Protein AF-A0ABD5SJ30-F1 (afdb_monomer_lite)

Radius of gyration: 20.85 Å; chains: 1; bounding box: 41×33×66 Å

pLDDT: mean 76.27, std 15.9, range [34.28, 91.75]

Secondary structure (DSSP, 8-state):
-------------------S--HHHHHHHHHHHHHHHHHHHHHHHHHHHHHHHHHHHHHHHHHHTSPSSHHHHHHHHHHHHHHHHHHHHHHHHTTS-----S-HHHHTSTT-----SS--HHHHHHHHHH-TT------

Structure (mmCIF, N/CA/C/O backbone):
data_AF-A0ABD5SJ30-F1
#
_entry.id   AF-A0ABD5SJ30-F1
#
loop_
_atom_site.group_PDB
_atom_site.id
_atom_site.type_symbol
_atom_site.label_atom_id
_atom_site.label_alt_id
_atom_site.label_comp_id
_atom_site.label_asym_id
_atom_site.label_entity_id
_atom_site.label_seq_id
_atom_site.pdbx_PDB_ins_code
_atom_site.Cartn_x
_atom_site.Cartn_y
_atom_site.Cartn_z
_atom_site.occupancy
_atom_site.B_iso_or_equiv
_atom_site.auth_seq_id
_atom_site.auth_comp_id
_atom_site.auth_asym_id
_atom_site.auth_atom_id
_atom_site.pdbx_PDB_model_num
ATOM 1 N N . MET A 1 1 ? -8.241 -20.647 -6.425 1.00 34.97 1 MET A N 1
ATOM 2 C CA . MET A 1 1 ? -6.842 -20.963 -6.778 1.00 34.97 1 MET A CA 1
ATOM 3 C C . MET A 1 1 ? -6.526 -20.137 -8.019 1.00 34.97 1 MET A C 1
ATOM 5 O O . MET A 1 1 ? -6.900 -20.533 -9.110 1.00 34.97 1 MET A O 1
ATOM 9 N N . ALA A 1 2 ? -6.040 -18.907 -7.830 1.00 34.28 2 ALA A N 1
ATOM 10 C CA . ALA A 1 2 ? -5.855 -17.951 -8.923 1.00 34.28 2 ALA A CA 1
ATOM 11 C C . ALA A 1 2 ? -4.522 -18.238 -9.621 1.00 34.28 2 ALA A C 1
ATOM 13 O O . ALA A 1 2 ? -3.464 -18.186 -8.993 1.00 34.28 2 ALA A O 1
ATOM 14 N N . ALA A 1 3 ? -4.587 -18.602 -10.897 1.00 39.66 3 ALA A N 1
ATOM 15 C CA . ALA A 1 3 ? -3.415 -18.861 -11.712 1.00 39.66 3 ALA A CA 1
ATOM 16 C C . ALA A 1 3 ? -2.859 -17.527 -12.228 1.00 39.66 3 ALA A C 1
ATOM 18 O O . ALA A 1 3 ? -3.438 -16.898 -13.108 1.00 39.66 3 ALA A O 1
ATOM 19 N N . LEU A 1 4 ? -1.714 -17.096 -11.696 1.00 39.41 4 LEU A N 1
ATOM 20 C CA . LEU A 1 4 ? -0.914 -16.037 -12.309 1.00 39.41 4 LEU A CA 1
ATOM 21 C C . LEU A 1 4 ? -0.228 -16.611 -13.553 1.00 39.41 4 LEU A C 1
ATOM 23 O O . LEU A 1 4 ? 0.871 -17.159 -13.484 1.00 39.41 4 LEU A O 1
ATOM 27 N N . VAL A 1 5 ? -0.894 -16.512 -14.703 1.00 51.53 5 VAL A N 1
ATOM 28 C CA . VAL A 1 5 ? -0.295 -16.853 -15.995 1.00 51.53 5 VAL A CA 1
ATOM 29 C C . VAL A 1 5 ? 0.666 -15.734 -16.397 1.00 51.53 5 VAL A C 1
ATOM 31 O O . VAL A 1 5 ? 0.270 -14.683 -16.899 1.00 51.53 5 VAL A O 1
ATOM 34 N N . CYS A 1 6 ? 1.961 -15.963 -16.190 1.00 37.25 6 CYS A N 1
ATOM 35 C CA . CYS A 1 6 ? 3.010 -15.171 -16.820 1.00 37.25 6 CYS A CA 1
ATOM 36 C C . CYS A 1 6 ? 3.055 -15.546 -18.309 1.00 37.25 6 CYS A C 1
ATOM 38 O O . CYS A 1 6 ? 3.544 -16.616 -18.663 1.00 37.25 6 CYS A O 1
ATOM 40 N N . LYS A 1 7 ? 2.516 -14.697 -19.192 1.00 35.66 7 LYS A N 1
ATOM 41 C CA . LYS A 1 7 ? 2.688 -14.864 -20.641 1.00 35.66 7 LYS A CA 1
ATOM 42 C C . LYS A 1 7 ? 4.070 -14.317 -21.032 1.00 35.66 7 LYS A C 1
ATOM 44 O O . LYS A 1 7 ? 4.259 -13.099 -20.969 1.00 35.66 7 LYS A O 1
ATOM 49 N N . PRO A 1 8 ? 5.038 -15.150 -21.455 1.00 40.72 8 PRO A N 1
ATOM 50 C CA . PRO A 1 8 ? 6.285 -14.644 -22.007 1.00 40.72 8 PRO A CA 1
ATOM 51 C C . PRO A 1 8 ? 5.984 -13.934 -23.331 1.00 40.72 8 PRO A C 1
ATOM 53 O O . PRO A 1 8 ? 5.350 -14.489 -24.229 1.00 40.72 8 PRO A O 1
ATOM 56 N N . ARG A 1 9 ? 6.428 -12.682 -23.470 1.00 45.88 9 ARG A N 1
ATOM 57 C CA . ARG A 1 9 ? 6.355 -11.952 -24.740 1.00 45.88 9 ARG A CA 1
ATOM 58 C C . ARG A 1 9 ? 7.503 -12.409 -25.640 1.00 45.88 9 ARG A C 1
ATOM 60 O O . ARG A 1 9 ? 8.511 -11.722 -25.739 1.00 45.88 9 ARG A O 1
ATOM 67 N N . SER A 1 10 ? 7.343 -13.572 -26.269 1.00 48.88 10 SER A N 1
ATOM 68 C CA . SER A 1 10 ? 8.216 -14.042 -27.348 1.00 48.88 10 SER A CA 1
ATOM 69 C C . SER A 1 10 ? 7.388 -14.307 -28.600 1.00 48.88 10 SER A C 1
ATOM 71 O O . SER A 1 10 ? 6.711 -15.325 -28.721 1.00 48.88 10 SER A O 1
ATOM 73 N N . SER A 1 11 ? 7.393 -13.337 -29.509 1.00 43.94 11 SER A N 1
ATOM 74 C CA . SER A 1 11 ? 6.969 -13.499 -30.900 1.00 43.94 11 SER A CA 1
ATOM 75 C C . SER A 1 11 ? 7.719 -12.457 -31.726 1.00 43.94 11 SER A C 1
ATOM 77 O O . SER A 1 11 ? 7.203 -11.375 -31.986 1.00 43.94 11 SER A O 1
ATOM 79 N N . TYR A 1 12 ? 8.971 -12.764 -32.056 1.00 42.94 12 TYR A N 1
ATOM 80 C CA . TYR A 1 12 ? 9.702 -12.127 -33.151 1.00 42.94 12 TYR A CA 1
ATOM 81 C C . TYR A 1 12 ? 10.480 -13.220 -33.885 1.00 42.94 12 TYR A C 1
ATOM 83 O O . TYR A 1 12 ? 11.700 -13.291 -33.800 1.00 42.94 12 TYR A O 1
ATOM 91 N N . ASP A 1 13 ? 9.743 -14.088 -34.573 1.00 43.97 13 ASP A N 1
ATOM 92 C CA . ASP A 1 13 ? 10.237 -14.670 -35.815 1.00 43.97 13 ASP A CA 1
ATOM 93 C C . ASP A 1 13 ? 9.835 -13.712 -36.931 1.00 43.97 13 ASP A C 1
ATOM 95 O O . ASP A 1 13 ? 8.651 -13.430 -37.086 1.00 43.97 13 ASP A O 1
ATOM 99 N N . PHE A 1 14 ? 10.816 -13.177 -37.652 1.00 40.34 14 PHE A N 1
ATOM 100 C CA . PHE A 1 14 ? 10.808 -13.102 -39.113 1.00 40.34 14 PHE A CA 1
ATOM 101 C C . PHE A 1 14 ? 12.206 -12.691 -39.578 1.00 40.34 14 PHE A C 1
ATOM 103 O O . PHE A 1 14 ? 12.737 -11.648 -39.193 1.00 40.34 14 PHE A O 1
ATOM 110 N N . GLY A 1 15 ? 12.814 -13.557 -40.390 1.00 44.41 15 GLY A N 1
ATOM 111 C CA . GLY A 1 15 ? 14.018 -13.239 -41.139 1.00 44.41 15 GLY A CA 1
ATOM 112 C C . GLY A 1 15 ? 13.786 -12.093 -42.125 1.00 44.41 15 GLY A C 1
ATOM 113 O O . GLY A 1 15 ? 12.666 -11.846 -42.566 1.00 44.41 15 GLY A O 1
ATOM 114 N N . GLY A 1 16 ? 14.881 -11.424 -42.486 1.00 39.91 16 GLY A N 1
ATOM 115 C CA . GLY A 1 16 ? 14.905 -10.414 -43.540 1.00 39.91 16 GLY A CA 1
ATOM 116 C C . GLY A 1 16 ? 15.511 -9.090 -43.086 1.00 39.91 16 GLY A C 1
ATOM 117 O O . GLY A 1 16 ? 14.829 -8.255 -42.514 1.00 39.91 16 GLY A O 1
ATOM 118 N N . VAL A 1 17 ? 16.792 -8.906 -43.419 1.00 43.12 17 VAL A N 1
ATOM 119 C CA . VAL A 1 17 ? 17.451 -7.604 -43.630 1.00 43.12 17 VAL A CA 1
ATOM 120 C C . VAL A 1 17 ? 17.419 -6.629 -42.438 1.00 43.12 17 VAL A C 1
ATOM 122 O O . VAL A 1 17 ? 16.565 -5.755 -42.338 1.00 43.12 17 VAL A O 1
ATOM 125 N N . TRP A 1 18 ? 18.439 -6.690 -41.577 1.00 38.09 18 TRP A N 1
ATOM 126 C CA . TRP A 1 18 ? 18.755 -5.580 -40.671 1.00 38.09 18 TRP A CA 1
ATOM 127 C C . TRP A 1 18 ? 19.642 -4.559 -41.402 1.00 38.09 18 TRP A C 1
ATOM 129 O O . TRP A 1 18 ? 20.803 -4.877 -41.669 1.00 38.09 18 TRP A O 1
ATOM 139 N N . PRO A 1 19 ? 19.183 -3.329 -41.706 1.00 43.12 19 PRO A N 1
ATOM 140 C CA . PRO A 1 19 ? 20.114 -2.255 -42.006 1.00 43.12 19 PRO A CA 1
ATOM 141 C C . PRO A 1 19 ? 20.841 -1.891 -40.703 1.00 43.12 19 PRO A C 1
ATOM 143 O O . PRO A 1 19 ? 20.221 -1.636 -39.669 1.00 43.12 19 PRO A O 1
ATOM 146 N N . ALA A 1 20 ? 22.172 -1.887 -40.744 1.00 53.00 20 ALA A N 1
ATOM 147 C CA . ALA A 1 20 ? 23.073 -1.608 -39.626 1.00 53.00 20 ALA A CA 1
ATOM 148 C C . ALA A 1 20 ? 23.080 -0.121 -39.195 1.00 53.00 20 ALA A C 1
ATOM 150 O O . ALA A 1 20 ? 24.136 0.475 -38.995 1.00 53.00 20 ALA A O 1
ATOM 151 N N . VAL A 1 21 ? 21.909 0.503 -39.045 1.00 54.06 21 VAL A N 1
ATOM 152 C CA . VAL A 1 21 ? 21.771 1.933 -38.738 1.00 54.06 21 VAL A CA 1
ATOM 153 C C . VAL A 1 21 ? 20.758 2.126 -37.600 1.00 54.06 21 VAL A C 1
ATOM 155 O O . VAL A 1 21 ? 19.554 2.070 -37.823 1.00 54.06 21 VAL A O 1
ATOM 158 N N . SER A 1 22 ? 21.275 2.332 -36.372 1.00 54.97 22 SER A N 1
ATOM 159 C CA . SER A 1 22 ? 20.635 2.888 -35.139 1.00 54.97 22 SER A CA 1
ATOM 160 C C . SER A 1 22 ? 20.909 2.130 -33.817 1.00 54.97 22 SER A C 1
ATOM 162 O O . SER A 1 22 ? 20.160 2.245 -32.842 1.00 54.97 22 SER A O 1
ATOM 164 N N . SER A 1 23 ? 22.025 1.405 -33.710 1.00 58.84 23 SER A N 1
ATOM 165 C CA . SER A 1 23 ? 22.437 0.693 -32.485 1.00 58.84 23 SER A CA 1
ATOM 166 C C . SER A 1 23 ? 22.621 1.604 -31.254 1.00 58.84 23 SER A C 1
ATOM 168 O O . SER A 1 23 ? 22.266 1.212 -30.140 1.00 58.84 23 SER A O 1
ATOM 170 N N . SER A 1 24 ? 23.096 2.841 -31.435 1.00 61.44 24 SER A N 1
ATOM 171 C CA . SER A 1 24 ? 23.345 3.818 -30.361 1.00 61.44 24 SER A CA 1
ATOM 172 C C . SER A 1 24 ? 22.071 4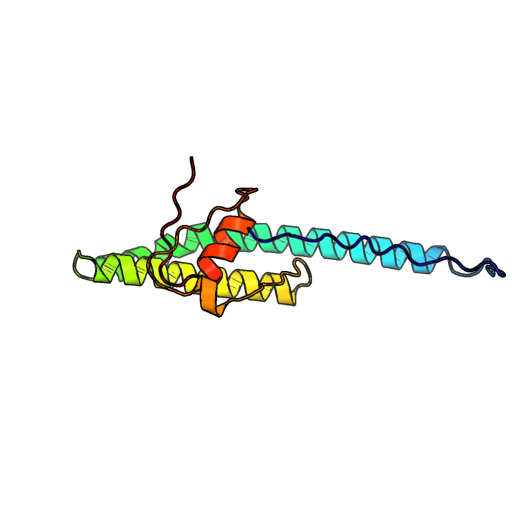.474 -29.808 1.00 61.44 24 SER A C 1
ATOM 174 O O . SER A 1 24 ? 21.919 4.559 -28.589 1.00 61.44 24 SER A O 1
ATOM 176 N N . LEU A 1 25 ? 21.106 4.856 -30.654 1.00 64.44 25 LEU A N 1
ATOM 177 C CA . LEU A 1 25 ? 19.813 5.406 -30.206 1.00 64.44 25 LEU A CA 1
ATOM 178 C C . LEU A 1 25 ? 18.954 4.347 -29.500 1.00 64.44 25 LEU A C 1
ATOM 180 O O . LEU A 1 25 ? 18.344 4.630 -28.467 1.00 64.44 25 LEU A O 1
ATOM 184 N N . ALA A 1 26 ? 18.942 3.110 -30.008 1.00 63.78 26 ALA A N 1
ATOM 185 C CA . ALA A 1 26 ? 18.248 1.998 -29.362 1.00 63.78 26 ALA A CA 1
ATOM 186 C C . ALA A 1 26 ? 18.885 1.635 -28.007 1.00 63.78 26 ALA A C 1
ATOM 188 O O . ALA A 1 26 ? 18.173 1.404 -27.030 1.00 63.78 26 ALA A O 1
ATOM 189 N N . ALA A 1 27 ? 20.220 1.637 -27.909 1.00 68.31 27 ALA A N 1
ATOM 190 C CA . ALA A 1 27 ? 20.925 1.419 -26.646 1.00 68.31 27 ALA A CA 1
ATOM 191 C C . ALA A 1 27 ? 20.687 2.550 -25.631 1.00 68.31 27 ALA A C 1
ATOM 193 O O . ALA A 1 27 ? 20.472 2.272 -24.451 1.00 68.31 27 ALA A O 1
ATOM 194 N N . MET A 1 28 ? 20.665 3.806 -26.080 1.00 71.38 28 MET A N 1
ATOM 195 C CA . MET A 1 28 ? 20.406 4.972 -25.232 1.00 71.38 28 MET A CA 1
ATOM 196 C C . MET A 1 28 ? 18.974 4.976 -24.688 1.00 71.38 28 MET A C 1
ATOM 198 O O . MET A 1 28 ? 18.788 5.139 -23.485 1.00 71.38 28 MET A O 1
ATOM 202 N N . LYS A 1 29 ? 17.971 4.681 -25.528 1.00 71.19 29 LYS A N 1
ATOM 203 C CA . LYS A 1 29 ? 16.575 4.509 -25.087 1.00 71.19 29 LYS A CA 1
ATOM 204 C C . LYS A 1 29 ? 16.421 3.368 -24.077 1.00 71.19 29 LYS A C 1
ATOM 206 O O . LYS A 1 29 ? 15.708 3.523 -23.091 1.00 71.19 29 LYS A O 1
ATOM 211 N N . ARG A 1 30 ? 17.120 2.240 -24.270 1.00 72.19 30 ARG A N 1
ATOM 212 C CA . ARG A 1 30 ? 17.122 1.125 -23.300 1.00 72.19 30 ARG A CA 1
ATOM 213 C C . ARG A 1 30 ? 17.724 1.528 -21.954 1.00 72.19 30 ARG A C 1
ATOM 215 O O . ARG A 1 30 ? 17.134 1.220 -20.923 1.00 72.19 30 ARG A O 1
ATOM 222 N N . ARG A 1 31 ? 18.862 2.231 -21.954 1.00 74.75 31 ARG A N 1
ATOM 223 C CA . ARG A 1 31 ? 19.502 2.737 -20.726 1.00 74.75 31 ARG A CA 1
ATOM 224 C C . ARG A 1 31 ? 18.636 3.770 -20.016 1.00 74.75 31 ARG A C 1
ATOM 226 O O . ARG A 1 31 ? 18.488 3.686 -18.805 1.00 74.75 31 ARG A O 1
ATOM 233 N N . LEU A 1 32 ? 18.023 4.686 -20.763 1.00 81.38 32 LEU A N 1
ATOM 234 C CA . LEU A 1 32 ? 17.115 5.689 -20.213 1.00 81.38 32 LEU A CA 1
ATOM 235 C C . LEU A 1 32 ? 15.880 5.038 -19.584 1.00 81.38 32 LEU A C 1
ATOM 237 O O . LEU A 1 32 ? 15.536 5.368 -18.458 1.00 81.38 32 LEU A O 1
ATOM 241 N N . ASN A 1 33 ? 15.270 4.054 -20.251 1.00 79.56 33 ASN A N 1
ATOM 242 C CA . ASN A 1 33 ? 14.162 3.289 -19.676 1.00 79.56 33 ASN A CA 1
ATOM 243 C C . ASN A 1 33 ? 14.580 2.522 -18.419 1.00 79.56 33 ASN A C 1
ATOM 245 O O . ASN A 1 33 ? 13.811 2.436 -17.466 1.00 79.56 33 ASN A O 1
ATOM 249 N N . TRP A 1 34 ? 15.783 1.951 -18.401 1.00 80.19 34 TRP A N 1
ATOM 250 C CA . TRP A 1 34 ? 16.288 1.241 -17.231 1.00 80.19 34 TRP A CA 1
ATOM 251 C C . TRP A 1 34 ? 16.533 2.190 -16.049 1.00 80.19 34 TRP A C 1
ATOM 253 O O . TRP A 1 34 ? 16.048 1.922 -14.953 1.00 80.19 34 TRP A O 1
ATOM 263 N N . LEU A 1 35 ? 17.187 3.333 -16.282 1.00 84.25 35 LEU A N 1
ATOM 264 C CA . LEU A 1 35 ? 17.398 4.382 -15.276 1.00 84.25 35 LEU A CA 1
ATOM 265 C C . LEU A 1 35 ? 16.077 4.975 -14.782 1.00 84.25 35 LEU A C 1
ATOM 267 O O . LEU A 1 35 ? 15.908 5.165 -13.582 1.00 84.25 35 LEU A O 1
ATOM 271 N N . TRP A 1 36 ? 15.123 5.209 -15.685 1.00 84.06 36 TRP A N 1
ATOM 272 C CA . TRP A 1 36 ? 13.782 5.667 -15.336 1.00 84.06 36 TRP A CA 1
ATOM 273 C C . TRP A 1 36 ? 13.079 4.674 -14.414 1.00 84.06 36 TRP A C 1
ATOM 275 O O . TRP A 1 36 ? 12.558 5.064 -13.375 1.00 84.06 36 TRP A O 1
ATOM 285 N N . ARG A 1 37 ? 13.108 3.376 -14.743 1.00 83.69 37 ARG A N 1
ATOM 286 C CA . ARG A 1 37 ? 12.511 2.333 -13.896 1.00 83.69 37 ARG A CA 1
ATOM 287 C C . ARG A 1 37 ? 13.223 2.213 -12.552 1.00 83.69 37 ARG A C 1
ATOM 289 O O . ARG A 1 37 ? 12.548 2.027 -11.542 1.00 83.69 37 ARG A O 1
ATOM 296 N N . LEU A 1 38 ? 14.549 2.350 -12.521 1.00 84.75 38 LEU A N 1
ATOM 297 C CA . LEU A 1 38 ? 15.328 2.345 -11.283 1.00 84.75 38 LEU A CA 1
ATOM 298 C C . LEU A 1 38 ? 14.937 3.524 -10.385 1.00 84.75 38 LEU A C 1
ATOM 300 O O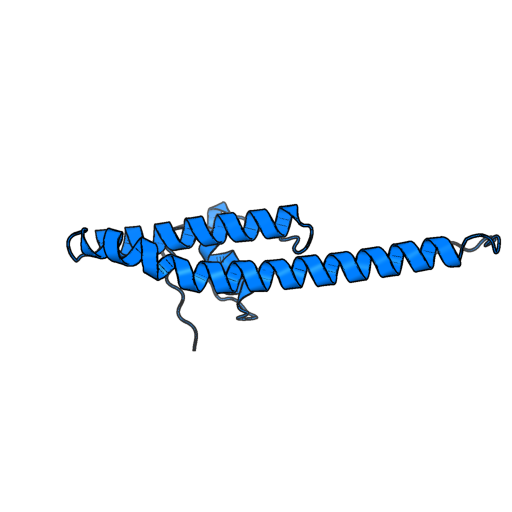 . LEU A 1 38 ? 14.623 3.324 -9.214 1.00 84.75 38 LEU A O 1
ATOM 304 N N . PHE A 1 39 ? 14.881 4.730 -10.951 1.00 89.00 39 PHE A N 1
ATOM 305 C CA . PHE A 1 39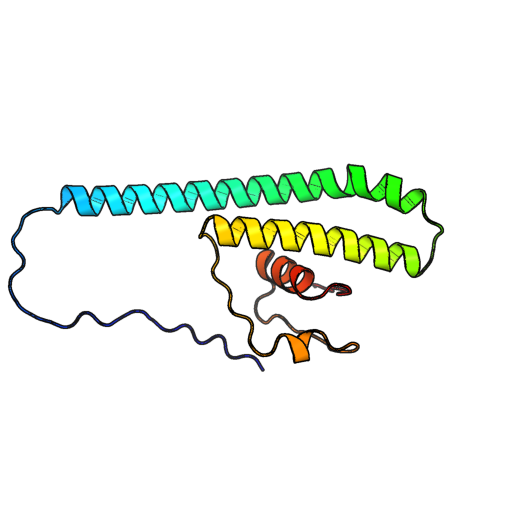 ? 14.477 5.938 -10.239 1.00 89.00 39 PHE A CA 1
ATOM 306 C C . PHE A 1 39 ? 13.028 5.851 -9.753 1.00 89.00 39 PHE A C 1
ATOM 308 O O . PHE A 1 39 ? 12.756 6.118 -8.588 1.00 89.00 39 PHE A O 1
ATOM 315 N N . ALA A 1 40 ? 12.104 5.405 -10.607 1.00 84.75 40 ALA A N 1
ATOM 316 C CA . ALA A 1 40 ? 10.693 5.247 -10.264 1.00 84.75 40 ALA A CA 1
ATOM 317 C C . ALA A 1 40 ? 10.493 4.234 -9.120 1.00 84.75 40 ALA A C 1
ATOM 319 O O . ALA A 1 40 ? 9.716 4.476 -8.193 1.00 84.75 40 ALA A O 1
ATOM 320 N N . THR A 1 41 ? 11.236 3.125 -9.146 1.00 84.75 41 THR A N 1
ATOM 321 C CA . THR A 1 41 ? 11.209 2.113 -8.080 1.00 84.75 41 THR A CA 1
ATOM 322 C C . THR A 1 41 ? 11.791 2.671 -6.783 1.00 84.75 41 THR A C 1
ATOM 324 O O . THR A 1 41 ? 11.157 2.552 -5.737 1.00 84.75 41 THR A O 1
ATOM 327 N N . GLY A 1 42 ? 12.948 3.340 -6.846 1.00 87.88 42 GLY A N 1
ATOM 328 C CA . GLY A 1 42 ? 13.573 3.987 -5.690 1.00 87.88 42 GLY A CA 1
ATOM 329 C C . GLY A 1 42 ? 12.655 5.024 -5.042 1.00 87.88 42 GLY A C 1
ATOM 330 O O . GLY A 1 42 ? 12.392 4.947 -3.846 1.00 87.88 42 GLY A O 1
ATOM 331 N N . LEU A 1 43 ? 12.071 5.914 -5.850 1.00 88.31 43 LEU A N 1
ATOM 332 C CA . LEU A 1 43 ? 11.093 6.905 -5.404 1.00 88.31 43 LEU A CA 1
ATOM 333 C C . LEU A 1 43 ? 9.888 6.248 -4.719 1.00 88.31 43 LEU A C 1
ATOM 335 O O . LEU A 1 43 ? 9.431 6.729 -3.686 1.00 88.31 43 LEU A O 1
ATOM 339 N N . SER A 1 44 ? 9.396 5.130 -5.256 1.00 86.12 44 SER A N 1
ATOM 340 C CA . SER A 1 44 ? 8.267 4.403 -4.666 1.00 86.12 44 SER A CA 1
ATOM 341 C C . SER A 1 44 ? 8.611 3.814 -3.303 1.00 86.12 44 SER A C 1
ATOM 343 O O . SER A 1 44 ? 7.825 3.964 -2.373 1.00 86.12 44 SER A O 1
ATOM 345 N N . PHE A 1 45 ? 9.789 3.206 -3.141 1.00 87.25 45 PHE A N 1
ATOM 346 C CA . PHE A 1 45 ? 10.235 2.713 -1.833 1.00 87.25 45 PHE A CA 1
ATOM 347 C C . PHE A 1 45 ? 10.429 3.847 -0.824 1.00 87.25 45 PHE A C 1
ATOM 349 O O . PHE A 1 45 ? 10.025 3.707 0.329 1.00 87.25 45 PHE A O 1
ATOM 356 N N . THR A 1 46 ? 10.984 4.985 -1.249 1.00 90.44 46 THR A N 1
ATOM 357 C CA . THR A 1 46 ? 11.135 6.163 -0.385 1.00 90.44 46 THR A CA 1
ATOM 358 C C . THR A 1 46 ? 9.780 6.710 0.056 1.00 90.44 46 THR A C 1
ATOM 360 O O . THR A 1 46 ? 9.574 6.930 1.247 1.00 90.44 46 THR A O 1
ATOM 363 N N . LEU A 1 47 ? 8.835 6.886 -0.872 1.00 88.62 47 LEU A N 1
ATOM 364 C CA . LEU A 1 47 ? 7.484 7.358 -0.557 1.00 88.62 47 LEU A CA 1
ATOM 365 C C . LEU A 1 47 ? 6.718 6.363 0.314 1.00 88.62 47 LEU A C 1
ATOM 367 O O . LEU A 1 47 ? 5.990 6.782 1.207 1.00 88.62 47 LEU A O 1
ATOM 371 N N . PHE A 1 48 ? 6.905 5.061 0.096 1.00 88.19 48 PHE A N 1
ATOM 372 C CA . PHE A 1 48 ? 6.313 4.028 0.938 1.00 88.19 48 PHE A CA 1
ATOM 373 C C . PHE A 1 48 ? 6.855 4.083 2.367 1.00 88.19 48 PHE A C 1
ATOM 375 O O . PHE A 1 48 ? 6.077 4.122 3.317 1.00 88.19 48 PHE A O 1
ATOM 382 N N . GLY A 1 49 ? 8.180 4.125 2.527 1.00 89.00 49 GLY A N 1
ATOM 383 C CA . GLY A 1 49 ? 8.821 4.208 3.839 1.00 89.00 49 GLY A CA 1
ATOM 384 C C . GLY A 1 49 ? 8.442 5.489 4.581 1.00 89.00 49 GLY A C 1
ATOM 385 O O . GLY A 1 49 ? 8.083 5.442 5.757 1.00 89.00 49 GLY A O 1
ATOM 386 N N . LEU A 1 50 ? 8.436 6.625 3.880 1.00 91.75 50 LEU A N 1
ATOM 387 C CA . LEU A 1 50 ? 8.024 7.905 4.448 1.00 91.75 50 LEU A CA 1
ATOM 388 C C . LEU A 1 50 ? 6.532 7.909 4.803 1.00 91.75 50 LEU A C 1
ATOM 390 O O . LEU A 1 50 ? 6.161 8.345 5.888 1.00 91.75 50 LEU A O 1
ATOM 394 N N . GLY A 1 51 ? 5.680 7.375 3.929 1.00 88.75 51 GLY A N 1
ATOM 395 C CA . GLY A 1 51 ? 4.254 7.205 4.186 1.00 88.75 51 GLY A CA 1
ATOM 396 C C . GLY A 1 51 ? 4.002 6.334 5.414 1.00 88.75 51 GLY A C 1
ATOM 397 O O . GLY A 1 51 ? 3.241 6.731 6.286 1.00 88.75 51 GLY A O 1
ATOM 398 N N . GLY A 1 52 ? 4.695 5.201 5.544 1.00 88.50 52 GLY A N 1
ATOM 399 C CA . GLY A 1 52 ? 4.612 4.324 6.714 1.00 88.50 52 GLY A CA 1
ATOM 400 C C . GLY A 1 52 ? 5.069 4.984 8.019 1.00 88.50 52 GLY A C 1
ATOM 401 O O . GLY A 1 52 ? 4.533 4.660 9.074 1.00 88.50 52 GLY A O 1
ATOM 402 N N . LEU A 1 53 ? 6.004 5.938 7.953 1.00 91.19 53 LEU A N 1
ATOM 403 C CA . LEU A 1 53 ? 6.462 6.714 9.108 1.00 91.19 53 LEU A CA 1
ATOM 404 C C . LEU A 1 53 ? 5.488 7.844 9.482 1.00 91.19 53 LEU A C 1
ATOM 406 O O . LEU A 1 53 ? 5.195 8.055 10.658 1.00 91.19 53 LEU A O 1
ATOM 410 N N . LEU A 1 54 ? 4.967 8.564 8.488 1.00 90.12 54 LEU A N 1
ATOM 411 C CA . LEU A 1 54 ? 4.056 9.696 8.684 1.00 90.12 54 LEU A CA 1
ATOM 412 C C . LEU A 1 54 ? 2.635 9.251 9.048 1.00 90.12 54 LEU A C 1
ATOM 414 O O . LEU A 1 54 ? 1.952 9.918 9.823 1.00 90.12 54 LEU A O 1
ATOM 418 N N . LEU A 1 55 ? 2.175 8.117 8.520 1.00 88.75 55 LEU A N 1
ATOM 419 C CA . LEU A 1 55 ? 0.822 7.612 8.740 1.00 88.75 55 LEU A CA 1
ATOM 420 C C . LEU A 1 55 ? 0.485 7.440 10.228 1.00 88.75 55 LEU A C 1
ATOM 422 O O . LEU A 1 55 ? -0.532 7.995 10.626 1.00 88.75 55 LEU A O 1
ATOM 426 N N . PRO A 1 56 ? 1.278 6.770 11.088 1.00 88.00 56 PRO A N 1
ATOM 427 C CA . PRO A 1 56 ? 0.980 6.708 12.517 1.00 88.00 56 PRO A CA 1
ATOM 428 C C . PRO A 1 56 ? 1.027 8.087 13.180 1.00 88.00 56 PRO A C 1
ATOM 430 O O . PRO A 1 56 ? 0.198 8.348 14.045 1.00 88.00 56 PRO A O 1
ATOM 433 N N . PHE A 1 57 ? 1.913 8.991 12.749 1.00 89.56 57 PHE A N 1
ATOM 434 C CA . PHE A 1 57 ? 2.007 10.341 13.311 1.00 89.56 57 PHE A CA 1
ATOM 435 C C . PHE A 1 57 ? 0.703 11.139 13.144 1.00 89.56 57 PHE A C 1
ATOM 437 O O . PHE A 1 57 ? 0.260 11.787 14.089 1.00 89.56 57 PHE A O 1
ATOM 444 N N . TYR A 1 58 ? 0.037 11.039 11.988 1.00 87.00 58 TYR A N 1
ATOM 445 C CA . TYR A 1 58 ? -1.245 11.717 11.743 1.00 87.00 58 TYR A CA 1
ATOM 446 C C . TYR A 1 58 ? -2.475 10.861 12.087 1.00 87.00 58 TYR A C 1
ATOM 448 O O . TYR A 1 58 ? -3.486 11.380 12.560 1.00 87.00 58 TYR A O 1
ATOM 456 N N . ALA A 1 59 ? -2.417 9.545 11.879 1.00 86.56 59 ALA A N 1
ATOM 457 C CA . ALA A 1 59 ? -3.547 8.650 12.108 1.00 86.56 59 ALA A CA 1
ATOM 458 C C . ALA A 1 59 ? -3.765 8.364 13.596 1.00 86.56 59 ALA A C 1
ATOM 460 O O . ALA A 1 59 ? -4.915 8.334 14.023 1.00 86.56 59 ALA A O 1
ATOM 461 N N . LEU A 1 60 ? -2.710 8.182 14.403 1.00 87.81 60 LEU A N 1
ATOM 462 C CA . LEU A 1 60 ? -2.847 7.902 15.838 1.00 87.81 60 LEU A CA 1
ATOM 463 C C . LEU A 1 60 ? -3.590 8.991 16.617 1.00 87.81 60 LEU A C 1
ATOM 465 O O . LEU A 1 60 ? -4.505 8.606 17.344 1.00 87.81 60 LEU A O 1
ATOM 469 N N . PRO A 1 61 ? -3.282 10.299 16.504 1.00 85.12 61 PRO A N 1
ATOM 470 C CA . PRO A 1 61 ? -4.023 11.320 17.247 1.00 85.12 61 PRO A CA 1
ATOM 471 C C . PRO A 1 61 ? -5.512 11.315 16.876 1.00 85.12 61 PRO A C 1
ATOM 473 O O . PRO A 1 61 ? -6.371 11.339 17.759 1.00 85.12 61 PRO A O 1
ATOM 476 N N . TRP A 1 62 ? -5.832 11.156 15.588 1.00 82.56 62 TRP A N 1
ATOM 477 C CA . TRP A 1 62 ? -7.212 11.017 15.115 1.00 82.56 62 TRP A CA 1
ATOM 478 C C . TRP A 1 62 ? -7.901 9.752 15.654 1.00 82.56 62 TRP A C 1
ATOM 480 O O . TRP A 1 62 ? -9.080 9.758 16.021 1.00 82.56 62 TRP A O 1
ATOM 490 N N . LEU A 1 63 ? -7.159 8.646 15.741 1.00 84.62 63 LEU A N 1
ATOM 491 C CA . LEU A 1 63 ? -7.664 7.375 16.244 1.00 84.62 63 LEU A CA 1
ATOM 492 C C . LEU A 1 63 ? -7.844 7.376 17.767 1.00 84.62 63 LEU A C 1
ATOM 494 O O . LEU A 1 63 ? -8.759 6.721 18.257 1.00 84.62 63 LEU A O 1
ATOM 498 N N . LEU A 1 64 ? -6.973 8.063 18.509 1.00 84.81 64 LEU A N 1
ATOM 499 C CA . LEU A 1 64 ? -7.026 8.208 19.968 1.00 84.81 64 LEU A CA 1
ATOM 500 C C . LEU A 1 64 ? -8.182 9.112 20.408 1.00 84.81 64 LEU A C 1
ATOM 502 O O . LEU A 1 64 ? -8.765 8.865 21.458 1.00 84.81 64 LEU A O 1
ATOM 506 N N . ALA A 1 65 ? -8.563 10.085 19.577 1.00 82.81 65 ALA A N 1
ATOM 507 C CA . ALA A 1 65 ? -9.770 10.887 19.771 1.00 82.81 65 ALA A CA 1
ATOM 508 C C . ALA A 1 65 ? -11.074 10.089 19.553 1.00 82.81 65 ALA A C 1
ATOM 510 O O . ALA A 1 65 ? -12.155 10.546 19.919 1.00 82.81 65 ALA A O 1
ATOM 511 N N . THR A 1 66 ? -11.003 8.891 18.958 1.00 80.94 66 THR A N 1
ATOM 512 C CA . THR A 1 66 ? -12.166 8.015 18.767 1.00 80.94 66 THR A CA 1
ATOM 513 C C . THR A 1 66 ? -12.288 7.019 19.936 1.00 80.94 66 THR A C 1
ATOM 515 O O . THR A 1 66 ? -11.290 6.391 20.300 1.00 80.94 66 THR A O 1
ATOM 518 N N . PRO A 1 67 ? -13.498 6.788 20.491 1.00 82.00 67 PRO A N 1
ATOM 519 C CA . PRO A 1 67 ? -13.718 5.792 21.540 1.00 82.00 67 PRO A CA 1
ATOM 520 C C . PRO A 1 67 ? -13.191 4.402 21.160 1.00 82.00 67 PRO A C 1
ATOM 522 O O . PRO A 1 67 ? -13.324 3.965 20.012 1.00 82.00 67 PRO A O 1
ATOM 525 N N . LYS A 1 68 ? -12.601 3.696 22.132 1.00 79.69 68 LYS A N 1
ATOM 526 C CA . LYS A 1 68 ? -12.113 2.321 21.944 1.00 79.69 68 LYS A CA 1
ATOM 527 C C . LYS A 1 68 ? -13.284 1.397 21.578 1.00 79.69 68 LYS A C 1
ATOM 529 O O . LYS A 1 68 ? -14.341 1.464 22.194 1.00 79.69 68 LYS A O 1
ATOM 534 N N . GLY A 1 69 ? -13.087 0.547 20.572 1.00 83.56 69 GLY A N 1
ATOM 535 C CA . GLY A 1 69 ? -14.071 -0.435 20.110 1.00 83.56 69 GLY A CA 1
ATOM 536 C C . GLY A 1 69 ? -13.912 -0.764 18.625 1.00 83.56 69 GLY A C 1
ATOM 537 O O . GLY A 1 69 ? -13.066 -0.186 17.942 1.00 83.56 69 GLY A O 1
ATOM 538 N N . ILE A 1 70 ? -14.783 -1.634 18.106 1.00 82.00 70 ILE A N 1
ATOM 539 C CA . ILE A 1 70 ? -14.752 -2.138 16.716 1.00 82.00 70 ILE A CA 1
ATOM 540 C C . ILE A 1 70 ? -14.729 -0.989 15.689 1.00 82.00 70 ILE A C 1
ATOM 542 O O . ILE A 1 70 ? -14.043 -1.047 14.670 1.00 82.00 70 ILE A O 1
ATOM 546 N N . LYS A 1 71 ? -15.422 0.122 15.981 1.00 82.81 71 LYS A N 1
ATOM 547 C CA . LYS A 1 71 ? -15.444 1.315 15.115 1.00 82.81 71 LYS A CA 1
ATOM 548 C C . LYS A 1 71 ? -14.060 1.955 14.944 1.00 82.81 71 LYS A C 1
ATOM 550 O O . LYS A 1 71 ? -13.782 2.504 13.881 1.00 82.81 71 LYS A O 1
ATOM 555 N N . ARG A 1 72 ? -13.198 1.893 15.963 1.00 85.69 72 ARG A N 1
ATOM 556 C CA . ARG A 1 72 ? -11.832 2.433 15.924 1.00 85.69 72 ARG A CA 1
ATOM 557 C C . ARG A 1 72 ? -10.937 1.594 15.014 1.00 85.69 72 ARG A C 1
ATOM 559 O O . ARG A 1 72 ? -10.226 2.153 14.186 1.00 85.69 72 ARG A O 1
ATOM 566 N N . GLU A 1 73 ? -11.027 0.274 15.128 1.00 85.06 73 GLU A N 1
ATOM 567 C CA . GLU A 1 73 ? -10.285 -0.677 14.290 1.00 85.06 73 GLU A CA 1
ATOM 568 C C . GLU A 1 73 ? -10.724 -0.593 12.828 1.00 85.06 73 GLU A C 1
ATOM 570 O O . GLU A 1 73 ? -9.889 -0.497 11.934 1.00 85.06 73 GLU A O 1
ATOM 575 N N . CYS A 1 74 ? -12.035 -0.519 12.572 1.00 85.81 74 CYS A N 1
ATOM 576 C CA . CYS A 1 74 ? -12.557 -0.303 11.223 1.00 85.81 74 CYS A CA 1
ATOM 577 C C . CYS A 1 74 ? -12.056 1.010 10.612 1.00 85.81 74 CYS A C 1
ATOM 579 O O . CYS A 1 74 ? -11.652 1.014 9.453 1.00 85.81 74 CYS A O 1
ATOM 581 N N . LYS A 1 75 ? -12.023 2.110 11.378 1.00 86.25 75 LYS A N 1
ATOM 582 C CA . LYS A 1 75 ? -11.443 3.379 10.907 1.00 86.25 75 LYS A CA 1
ATOM 583 C C . LYS A 1 75 ? -9.947 3.257 10.623 1.00 86.25 75 LYS A C 1
ATOM 585 O O . LYS A 1 75 ? -9.496 3.769 9.606 1.00 86.25 75 LYS A O 1
ATOM 590 N N . ALA A 1 76 ? -9.191 2.580 11.486 1.00 88.00 76 ALA A N 1
ATOM 591 C CA . ALA A 1 76 ? -7.759 2.370 11.286 1.00 88.00 76 ALA A CA 1
ATOM 592 C C . ALA A 1 76 ? -7.489 1.597 9.991 1.00 88.00 76 ALA A C 1
ATOM 594 O O . ALA A 1 76 ? -6.742 2.071 9.137 1.00 88.00 76 ALA A O 1
ATOM 595 N N . ARG A 1 77 ? -8.172 0.459 9.807 1.00 88.31 77 ARG A N 1
ATOM 596 C CA . ARG A 1 77 ? -8.100 -0.350 8.583 1.00 88.31 77 ARG A CA 1
ATOM 597 C C . ARG A 1 77 ? -8.480 0.460 7.349 1.00 88.31 77 ARG A C 1
ATOM 599 O O . ARG A 1 77 ? -7.790 0.389 6.340 1.00 88.31 77 ARG A O 1
ATOM 606 N N . TRP A 1 78 ? -9.512 1.296 7.446 1.00 89.12 78 TRP A N 1
ATOM 607 C CA . TRP A 1 78 ? -9.945 2.143 6.337 1.00 89.12 78 TRP A CA 1
ATOM 608 C C . TRP A 1 78 ? -8.920 3.227 5.966 1.00 89.12 78 TRP A C 1
ATOM 610 O O . TRP A 1 78 ? -8.662 3.448 4.784 1.00 89.12 78 TRP A O 1
ATOM 620 N N . ILE A 1 79 ? -8.278 3.865 6.953 1.00 89.88 79 ILE A N 1
ATOM 621 C CA . ILE A 1 79 ? -7.189 4.829 6.713 1.00 89.88 79 ILE A CA 1
ATOM 622 C C . ILE A 1 79 ? -6.026 4.142 5.992 1.00 89.88 79 ILE A C 1
ATOM 624 O O . ILE A 1 79 ? -5.517 4.668 5.000 1.00 89.88 79 ILE A O 1
ATOM 628 N N . VAL A 1 80 ? -5.624 2.957 6.456 1.00 90.62 80 VAL A N 1
ATOM 629 C CA . VAL A 1 80 ? -4.551 2.176 5.826 1.00 90.62 80 VAL A CA 1
ATOM 630 C C . VAL A 1 80 ? -4.943 1.762 4.404 1.00 90.62 80 VAL A C 1
ATOM 632 O O . VAL A 1 80 ? -4.159 1.961 3.478 1.00 90.62 80 VAL A O 1
ATOM 635 N N . HIS A 1 81 ? -6.176 1.287 4.202 1.00 90.62 81 HIS A N 1
ATOM 636 C CA . HIS A 1 81 ? -6.718 0.937 2.888 1.00 90.62 81 HIS A CA 1
ATOM 637 C C . HIS A 1 81 ? -6.614 2.097 1.894 1.00 90.62 81 HIS A C 1
ATOM 639 O O . HIS A 1 81 ? -6.123 1.910 0.782 1.00 90.62 81 HIS A O 1
ATOM 645 N N . ILE A 1 82 ? -7.027 3.306 2.287 1.00 90.31 82 ILE A N 1
ATOM 646 C CA . ILE A 1 82 ? -6.951 4.484 1.413 1.00 90.31 82 ILE A CA 1
ATOM 647 C C . ILE A 1 82 ? -5.508 4.829 1.066 1.00 90.31 82 ILE A C 1
ATOM 649 O O . ILE A 1 82 ? -5.212 5.078 -0.103 1.00 90.31 82 ILE A O 1
ATOM 653 N N . ASN A 1 83 ? -4.611 4.824 2.052 1.00 90.12 83 ASN A N 1
ATOM 654 C CA . ASN A 1 83 ? -3.202 5.134 1.823 1.00 90.12 83 ASN A CA 1
ATOM 655 C C . ASN A 1 83 ? -2.561 4.138 0.853 1.00 90.12 83 ASN A C 1
ATOM 657 O O . ASN A 1 83 ? -1.910 4.537 -0.112 1.00 90.12 83 ASN A O 1
ATOM 661 N N . PHE A 1 84 ? -2.799 2.843 1.048 1.00 90.62 84 PHE A N 1
ATOM 662 C CA . PHE A 1 84 ? -2.280 1.811 0.154 1.00 90.62 84 PHE A CA 1
ATOM 663 C C . PHE A 1 84 ? -2.935 1.841 -1.222 1.00 90.62 84 PHE A C 1
ATOM 665 O O . PHE A 1 84 ? -2.250 1.654 -2.223 1.00 90.62 84 PHE A O 1
ATOM 672 N N . ARG A 1 85 ? -4.223 2.171 -1.318 1.00 90.31 85 ARG A N 1
ATOM 673 C CA . ARG A 1 85 ? -4.890 2.389 -2.605 1.00 90.31 85 ARG A CA 1
ATOM 674 C C . ARG A 1 85 ? -4.301 3.573 -3.366 1.00 90.31 85 ARG A C 1
ATOM 676 O O . ARG A 1 85 ? -4.086 3.464 -4.573 1.00 90.31 85 ARG A O 1
ATOM 683 N N . PHE A 1 86 ? -4.002 4.676 -2.682 1.00 90.06 86 PHE A N 1
ATOM 684 C CA . PHE A 1 86 ? -3.302 5.813 -3.279 1.00 90.06 86 PHE A CA 1
ATOM 685 C C . PHE A 1 86 ? -1.905 5.410 -3.766 1.00 90.06 86 PHE A C 1
ATOM 687 O O . PHE A 1 86 ? -1.559 5.661 -4.920 1.00 90.06 86 PHE A O 1
ATOM 694 N N . PHE A 1 87 ? -1.141 4.707 -2.930 1.00 89.31 87 PHE A N 1
ATOM 695 C CA . PHE A 1 87 ? 0.196 4.228 -3.268 1.00 89.31 87 PHE A CA 1
ATOM 696 C C . PHE A 1 87 ? 0.201 3.285 -4.485 1.00 89.31 87 PHE A C 1
ATOM 698 O O . PHE A 1 87 ? 0.969 3.487 -5.425 1.00 89.31 87 PHE A O 1
ATOM 705 N N . MET A 1 88 ? -0.712 2.313 -4.531 1.00 89.62 88 MET A N 1
ATOM 706 C CA . MET A 1 88 ? -0.864 1.390 -5.662 1.00 89.62 88 MET A CA 1
ATOM 707 C C . MET A 1 88 ? -1.264 2.110 -6.954 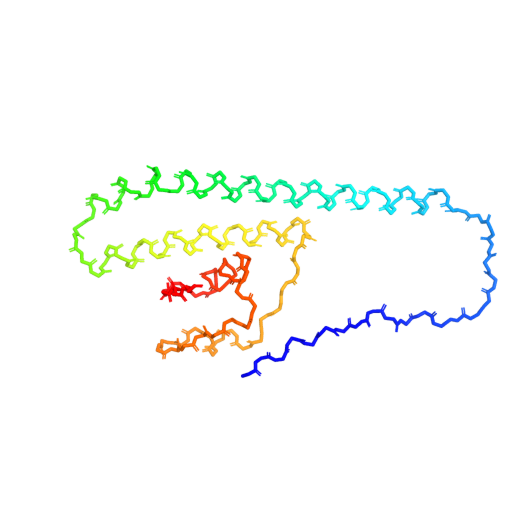1.00 89.62 88 MET A C 1
ATOM 709 O O . MET A 1 88 ? -0.759 1.781 -8.030 1.00 89.62 88 MET A O 1
ATOM 713 N N . ASN A 1 89 ? -2.139 3.117 -6.867 1.00 87.81 89 ASN A N 1
ATOM 714 C CA . ASN A 1 89 ? -2.500 3.949 -8.015 1.00 87.81 89 ASN A CA 1
ATOM 715 C C . ASN A 1 89 ? -1.314 4.777 -8.518 1.00 87.81 89 ASN A C 1
ATOM 717 O O . ASN A 1 89 ? -1.107 4.861 -9.727 1.00 87.81 89 ASN A O 1
ATOM 721 N N . MET A 1 90 ? -0.512 5.341 -7.614 1.00 88.06 90 MET A N 1
ATOM 722 C CA . MET A 1 90 ? 0.708 6.066 -7.964 1.00 88.06 90 MET A CA 1
ATOM 723 C C . MET A 1 90 ? 1.720 5.147 -8.659 1.00 88.06 90 MET A C 1
ATOM 725 O O . MET A 1 90 ? 2.221 5.488 -9.727 1.00 88.06 90 MET A O 1
ATOM 729 N N . MET A 1 91 ? 1.967 3.947 -8.126 1.00 86.12 91 MET A N 1
ATOM 730 C CA . MET A 1 91 ? 2.858 2.965 -8.757 1.00 86.12 91 MET A CA 1
ATOM 731 C C . MET A 1 91 ? 2.381 2.533 -10.147 1.00 86.12 91 MET A C 1
ATOM 733 O O . MET A 1 91 ? 3.197 2.343 -11.054 1.00 86.12 91 MET A O 1
ATOM 737 N N . ARG A 1 92 ? 1.061 2.393 -10.325 1.00 85.94 92 ARG A N 1
ATOM 738 C CA . ARG A 1 92 ? 0.445 2.100 -11.622 1.00 85.94 92 ARG A CA 1
ATOM 739 C C . ARG A 1 92 ? 0.613 3.266 -12.596 1.00 85.94 92 ARG A C 1
ATOM 741 O O . ARG A 1 92 ? 0.957 3.033 -13.749 1.00 85.94 92 ARG A O 1
ATOM 748 N N . ALA A 1 93 ? 0.416 4.504 -12.140 1.00 83.81 93 ALA A N 1
ATOM 749 C CA . ALA A 1 93 ? 0.599 5.708 -12.952 1.00 83.81 93 ALA A CA 1
ATOM 750 C C . ALA A 1 93 ? 2.062 5.905 -13.382 1.00 83.81 93 ALA A C 1
ATOM 752 O O . ALA A 1 93 ? 2.328 6.301 -14.511 1.00 83.81 93 ALA A O 1
ATOM 753 N N . LEU A 1 94 ? 3.011 5.553 -12.512 1.00 80.81 94 LEU A N 1
ATOM 754 C CA . LEU A 1 94 ? 4.446 5.568 -12.805 1.00 80.81 94 LEU A CA 1
ATOM 755 C C . LEU A 1 94 ? 4.890 4.420 -13.737 1.00 80.81 94 LEU A C 1
ATOM 757 O O . LEU A 1 94 ? 6.053 4.378 -14.140 1.00 80.81 94 LEU A O 1
ATOM 761 N N . GLY A 1 95 ? 3.998 3.480 -14.078 1.00 80.12 95 GLY A N 1
ATOM 762 C CA . GLY A 1 95 ? 4.297 2.334 -14.945 1.00 80.12 95 GLY A CA 1
ATOM 763 C C . GLY A 1 95 ? 5.233 1.297 -14.312 1.00 80.12 95 GLY A C 1
ATOM 764 O O . GLY A 1 95 ? 5.858 0.508 -15.021 1.00 80.12 95 GLY A O 1
ATOM 765 N N . ILE A 1 96 ? 5.362 1.305 -12.982 1.00 80.38 96 ILE A N 1
ATOM 766 C CA . ILE A 1 96 ? 6.265 0.411 -12.240 1.00 80.38 96 ILE A CA 1
ATOM 767 C C . ILE A 1 96 ? 5.650 -0.982 -12.132 1.00 80.38 96 ILE A C 1
ATOM 769 O O . ILE A 1 96 ? 6.338 -1.985 -12.325 1.00 80.38 96 ILE A O 1
ATOM 773 N N . LEU A 1 97 ? 4.346 -1.030 -11.849 1.00 77.94 97 LEU A N 1
ATOM 774 C CA . LEU A 1 97 ? 3.588 -2.252 -11.623 1.00 77.94 97 LEU A CA 1
ATOM 775 C C . LEU A 1 97 ? 2.314 -2.246 -12.473 1.00 77.94 97 LEU A C 1
ATOM 777 O O . LEU A 1 97 ? 1.494 -1.334 -12.382 1.00 77.94 97 LEU A O 1
ATOM 781 N N . HIS A 1 98 ? 2.121 -3.316 -13.240 1.00 75.81 98 HIS A N 1
ATOM 782 C CA . HIS A 1 98 ? 0.839 -3.658 -13.846 1.00 75.81 98 HIS A CA 1
ATOM 783 C C . HIS A 1 98 ? 0.287 -4.889 -13.133 1.00 75.81 98 HIS A C 1
ATOM 785 O O . HIS A 1 98 ? 0.927 -5.936 -13.134 1.00 75.81 98 HIS A O 1
ATOM 791 N N . TYR A 1 99 ? -0.893 -4.757 -12.532 1.00 78.94 99 TYR A N 1
ATOM 792 C CA . TYR A 1 99 ? -1.603 -5.864 -11.900 1.00 78.94 99 TYR A CA 1
ATOM 793 C C . TYR A 1 99 ? -2.992 -6.013 -12.527 1.00 78.94 99 TYR A C 1
ATOM 795 O O . TYR A 1 99 ? -3.629 -5.024 -12.907 1.00 78.94 99 TYR A O 1
ATOM 803 N N . TYR A 1 100 ? -3.442 -7.258 -12.646 1.00 78.75 100 TYR A N 1
ATOM 804 C CA . TYR A 1 100 ? -4.771 -7.632 -13.112 1.00 78.75 100 TYR A CA 1
ATOM 805 C C . TYR A 1 100 ? -5.439 -8.453 -12.012 1.00 78.75 100 TYR A C 1
ATOM 807 O O . TYR A 1 100 ? -4.798 -9.314 -11.414 1.00 78.75 100 TYR A O 1
ATOM 815 N N . VAL A 1 101 ? -6.695 -8.134 -11.709 1.00 77.94 101 VAL A N 1
ATOM 816 C CA . VAL A 1 101 ? -7.486 -8.835 -10.694 1.00 77.94 101 VAL A CA 1
ATOM 817 C C . VAL A 1 101 ? -8.656 -9.478 -11.416 1.00 77.94 101 VAL A C 1
ATOM 819 O O . VAL A 1 101 ? -9.497 -8.770 -11.968 1.00 77.94 101 VAL A O 1
ATOM 822 N N . GLU A 1 102 ? -8.688 -10.804 -11.415 1.00 76.88 102 GLU A N 1
ATOM 823 C CA . GLU A 1 102 ? -9.842 -11.580 -11.862 1.00 76.88 102 GLU A CA 1
ATOM 824 C C . GLU A 1 102 ? -10.875 -11.645 -10.732 1.00 76.88 102 GLU A C 1
ATOM 826 O O . GLU A 1 102 ? -10.509 -11.786 -9.564 1.00 76.88 102 GLU A O 1
ATOM 831 N N . ASP A 1 103 ? -12.159 -11.517 -11.074 1.00 76.75 103 ASP A N 1
ATOM 832 C CA . ASP A 1 103 ? -13.291 -11.655 -10.148 1.00 76.75 103 ASP A CA 1
ATOM 833 C C . ASP A 1 103 ? -13.195 -10.813 -8.859 1.00 76.75 103 ASP A C 1
ATOM 835 O O . ASP A 1 103 ? -13.337 -11.315 -7.738 1.00 76.75 103 ASP A O 1
ATOM 839 N N . ILE A 1 104 ? -13.013 -9.495 -9.001 1.00 76.50 104 ILE A N 1
ATOM 840 C CA . ILE A 1 104 ? -12.947 -8.572 -7.852 1.00 76.50 104 ILE A CA 1
ATOM 841 C C . ILE A 1 104 ? -14.194 -8.633 -6.952 1.00 76.50 104 ILE A C 1
ATOM 843 O O . ILE A 1 104 ? -14.096 -8.410 -5.744 1.00 76.50 104 ILE A O 1
ATOM 847 N N . ASP A 1 105 ? -15.352 -8.971 -7.522 1.00 76.44 105 ASP A N 1
ATOM 848 C CA . ASP A 1 105 ? -16.619 -9.091 -6.798 1.00 76.44 105 ASP A CA 1
ATOM 849 C C . ASP A 1 105 ? -16.645 -10.307 -5.874 1.00 76.44 105 ASP A C 1
ATOM 851 O O . ASP A 1 105 ? -17.220 -10.244 -4.787 1.00 76.44 105 ASP A O 1
ATOM 855 N N . ARG A 1 106 ? -15.969 -11.400 -6.258 1.00 75.62 106 ARG A N 1
ATOM 856 C CA . ARG A 1 106 ? -15.789 -12.548 -5.366 1.00 75.62 106 ARG A CA 1
ATOM 857 C C . ARG A 1 106 ? -14.880 -12.177 -4.212 1.00 75.62 106 ARG A C 1
ATOM 859 O O . ARG A 1 106 ? -15.220 -12.520 -3.092 1.00 75.62 106 ARG A O 1
ATOM 866 N N . LEU A 1 107 ? -13.796 -11.447 -4.477 1.00 73.69 107 LEU A N 1
A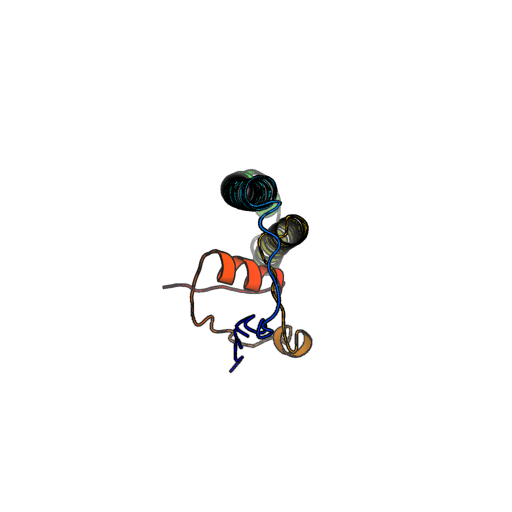TOM 867 C CA . LEU A 1 107 ? -12.794 -11.082 -3.472 1.00 73.69 107 LEU A CA 1
ATOM 868 C C . LEU A 1 107 ? -13.340 -10.135 -2.388 1.00 73.69 107 LEU A C 1
ATOM 870 O O . LEU A 1 107 ? -12.841 -10.117 -1.271 1.00 73.69 107 LEU A O 1
ATOM 874 N N . ARG A 1 108 ? -14.367 -9.336 -2.701 1.00 73.44 108 ARG A N 1
ATOM 875 C CA . ARG A 1 108 ? -14.971 -8.373 -1.763 1.00 73.44 108 ARG A CA 1
ATOM 876 C C . ARG A 1 108 ? -16.042 -8.965 -0.846 1.00 73.44 108 ARG A C 1
ATOM 878 O O . ARG A 1 108 ? -16.617 -8.220 -0.052 1.00 73.44 108 ARG A O 1
ATOM 885 N N . GLN A 1 109 ? -16.332 -10.262 -0.943 1.00 78.06 109 GLN A N 1
ATOM 886 C CA . GLN A 1 109 ? -17.328 -10.877 -0.072 1.00 78.06 109 GLN A CA 1
ATOM 887 C C . GLN A 1 109 ? -16.799 -11.012 1.366 1.00 78.06 109 GLN A C 1
ATOM 889 O O . GLN A 1 109 ? -15.647 -11.403 1.568 1.00 78.06 109 GLN A O 1
ATOM 894 N N . PRO A 1 110 ? -17.623 -10.705 2.383 1.00 73.00 110 PRO A N 1
ATOM 895 C CA . PRO A 1 110 ? -17.224 -10.872 3.775 1.00 73.00 110 PRO A CA 1
ATOM 896 C C . PRO A 1 110 ? -16.987 -12.354 4.108 1.00 73.00 110 PRO A C 1
ATOM 898 O O . PRO A 1 110 ? -17.662 -13.233 3.578 1.00 73.00 110 PRO A O 1
ATOM 901 N N . GLY A 1 111 ? -16.047 -12.630 5.019 1.00 76.62 111 GLY A N 1
ATOM 902 C CA . GLY A 1 111 ? -15.790 -13.985 5.533 1.00 76.62 111 GLY A CA 1
ATOM 903 C C . GLY A 1 111 ? -14.842 -14.850 4.693 1.00 76.62 111 GLY A C 1
ATOM 904 O O . GLY A 1 111 ? -14.783 -16.059 4.901 1.00 76.62 111 GLY A O 1
ATOM 905 N N . GLN A 1 112 ? -14.096 -14.262 3.757 1.00 81.06 112 GLN A N 1
ATOM 906 C CA . GLN A 1 112 ? -13.127 -14.991 2.939 1.00 81.06 112 GLN A CA 1
ATOM 907 C C . GLN A 1 112 ? -11.714 -14.958 3.524 1.00 81.06 112 GLN A C 1
ATOM 909 O O . GLN A 1 112 ? -11.237 -13.922 3.985 1.00 81.06 112 GLN A O 1
ATOM 914 N N . LEU A 1 113 ? -11.018 -16.094 3.436 1.00 80.31 113 LEU A N 1
ATOM 915 C CA . LEU A 1 113 ? -9.590 -16.198 3.722 1.00 80.31 113 LEU A CA 1
ATOM 916 C C . LEU A 1 113 ? -8.807 -16.132 2.407 1.00 80.31 113 LEU A C 1
ATOM 918 O O . LEU A 1 113 ? -8.902 -17.036 1.575 1.00 80.31 113 LEU A O 1
ATOM 922 N N . VAL A 1 114 ? -8.023 -15.069 2.225 1.00 80.81 114 VAL A N 1
ATOM 923 C CA . VAL A 1 114 ? -7.181 -14.878 1.037 1.00 80.81 114 VAL A CA 1
ATOM 924 C C . VAL A 1 114 ? -5.735 -15.230 1.381 1.00 80.81 114 VAL A C 1
ATOM 926 O O . VAL A 1 114 ? -5.114 -14.569 2.209 1.00 80.81 114 VAL A O 1
ATOM 929 N N . LEU A 1 115 ? -5.199 -16.272 0.739 1.00 79.12 115 LEU A N 1
ATOM 930 C CA . LEU A 1 115 ? -3.817 -16.717 0.919 1.00 79.12 115 LEU A CA 1
ATOM 931 C C . LEU A 1 115 ? -2.945 -16.194 -0.233 1.00 79.12 115 LEU A C 1
ATOM 933 O O . LEU A 1 115 ? -3.129 -16.597 -1.383 1.00 79.12 115 LEU A O 1
ATOM 937 N N . ALA A 1 116 ? -1.987 -15.318 0.070 1.00 82.00 116 ALA A N 1
ATOM 938 C CA . ALA A 1 116 ? -0.939 -14.954 -0.878 1.00 82.00 116 ALA A CA 1
ATOM 939 C C . ALA A 1 116 ? 0.111 -16.069 -0.912 1.00 82.00 116 ALA A C 1
ATOM 941 O O . ALA A 1 116 ? 0.659 -16.438 0.124 1.00 82.00 116 ALA A O 1
ATOM 942 N N . ASN A 1 117 ? 0.405 -16.601 -2.099 1.00 79.38 117 ASN A N 1
ATOM 943 C CA . ASN A 1 117 ? 1.435 -17.633 -2.246 1.00 79.38 117 ASN A CA 1
ATOM 944 C C . ASN A 1 117 ? 2.854 -17.067 -2.050 1.00 79.38 117 ASN A C 1
ATOM 946 O O . ASN A 1 117 ? 3.769 -17.787 -1.668 1.00 79.38 117 ASN A O 1
ATOM 950 N N . HIS A 1 118 ? 3.046 -15.773 -2.308 1.00 79.25 118 HIS A N 1
ATOM 951 C CA . HIS A 1 118 ? 4.351 -15.136 -2.237 1.00 79.25 118 HIS A CA 1
ATOM 952 C C . HIS A 1 118 ? 4.276 -13.897 -1.341 1.00 79.25 118 HIS A C 1
ATOM 954 O O . HIS A 1 118 ? 4.204 -12.791 -1.865 1.00 79.25 118 HIS A O 1
ATOM 960 N N . PRO A 1 119 ? 4.272 -14.045 -0.001 1.00 77.62 119 PRO A N 1
ATOM 961 C CA . PRO A 1 119 ? 4.102 -12.930 0.929 1.00 77.62 119 PRO A CA 1
ATOM 962 C C . PRO A 1 119 ? 5.253 -11.925 0.790 1.00 77.62 119 PRO A C 1
ATOM 964 O O . PRO A 1 119 ? 6.278 -11.993 1.461 1.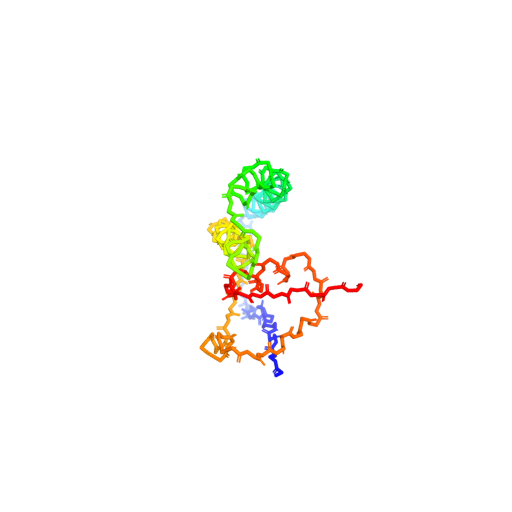00 77.62 119 PRO A O 1
ATOM 967 N N . SER A 1 120 ? 5.077 -10.991 -0.137 1.00 84.81 120 SER A N 1
ATOM 968 C CA . SER A 1 120 ? 5.940 -9.852 -0.377 1.00 84.81 120 SER A CA 1
ATOM 969 C C . SER A 1 120 ? 5.292 -8.614 0.234 1.00 84.81 120 SER A C 1
ATOM 971 O O . SER A 1 120 ? 4.076 -8.557 0.439 1.00 84.81 120 SER A O 1
ATOM 973 N N . LEU A 1 121 ? 6.095 -7.583 0.492 1.00 85.44 121 LEU A N 1
ATOM 974 C CA . LEU A 1 121 ? 5.578 -6.293 0.946 1.00 85.44 121 LEU A CA 1
ATOM 975 C C . LEU A 1 121 ? 4.534 -5.734 -0.038 1.00 85.44 121 LEU A C 1
ATOM 977 O O . LEU A 1 121 ? 3.515 -5.196 0.386 1.00 85.44 121 LEU A O 1
ATOM 981 N N . ILE A 1 122 ? 4.753 -5.909 -1.345 1.00 86.25 122 ILE A N 1
ATOM 982 C CA . ILE A 1 122 ? 3.837 -5.429 -2.387 1.00 86.25 122 ILE A CA 1
ATOM 983 C C . ILE A 1 122 ? 2.544 -6.254 -2.405 1.00 86.25 122 ILE A C 1
ATOM 985 O O . ILE A 1 122 ? 1.478 -5.676 -2.598 1.00 86.25 122 ILE A O 1
ATOM 989 N N . ASP A 1 123 ? 2.605 -7.564 -2.154 1.00 87.25 123 ASP A N 1
ATOM 990 C CA . ASP A 1 123 ? 1.426 -8.441 -2.116 1.00 87.25 123 ASP A CA 1
ATOM 991 C C . ASP A 1 123 ? 0.470 -8.020 -0.996 1.00 87.25 123 ASP A C 1
ATOM 993 O O . ASP A 1 123 ? -0.736 -7.899 -1.214 1.00 87.25 123 ASP A O 1
ATOM 997 N N . VAL A 1 124 ? 1.011 -7.719 0.189 1.00 87.94 124 VAL A N 1
ATOM 998 C CA . VAL A 1 124 ? 0.229 -7.232 1.335 1.00 87.94 124 VAL A CA 1
ATOM 999 C C . VAL A 1 124 ? -0.405 -5.875 1.025 1.00 87.94 124 VAL A C 1
ATOM 1001 O O . VAL A 1 124 ? -1.600 -5.678 1.251 1.00 87.94 124 VAL A O 1
ATOM 1004 N N . VAL A 1 125 ? 0.366 -4.945 0.459 1.00 89.56 125 VAL A N 1
ATOM 1005 C CA . VAL A 1 125 ? -0.122 -3.607 0.091 1.00 89.56 125 VAL A CA 1
ATOM 1006 C C . VAL A 1 125 ? -1.207 -3.687 -0.986 1.00 89.56 125 VAL A C 1
ATOM 1008 O O . VAL A 1 125 ? -2.240 -3.027 -0.863 1.00 89.56 125 VAL A O 1
ATOM 1011 N N . LEU A 1 126 ? -1.022 -4.530 -2.006 1.00 88.69 126 LEU A N 1
ATOM 1012 C CA . LEU A 1 126 ? -2.014 -4.782 -3.048 1.00 88.69 126 LEU A CA 1
ATOM 1013 C C . LEU A 1 126 ? -3.295 -5.371 -2.445 1.00 88.69 126 LEU A C 1
ATOM 1015 O O . LEU A 1 126 ? -4.374 -4.839 -2.701 1.00 88.69 126 LEU A O 1
ATOM 1019 N N . LEU A 1 127 ? -3.204 -6.410 -1.613 1.00 88.56 127 LEU A N 1
ATOM 1020 C CA . LEU A 1 127 ? -4.373 -7.037 -0.989 1.00 88.56 127 LEU A CA 1
ATOM 1021 C C . LEU A 1 127 ? -5.162 -6.054 -0.126 1.00 88.56 127 LEU A C 1
ATOM 1023 O O . LEU A 1 127 ? -6.370 -5.905 -0.313 1.00 88.56 127 LEU A O 1
ATOM 1027 N N . ILE A 1 128 ? -4.485 -5.324 0.760 1.00 89.75 128 ILE A N 1
ATOM 1028 C CA . ILE A 1 128 ? -5.132 -4.320 1.609 1.00 89.75 128 ILE A CA 1
ATOM 1029 C C . ILE A 1 128 ? -5.723 -3.194 0.752 1.00 89.75 128 ILE A C 1
ATOM 1031 O O . ILE A 1 128 ? -6.789 -2.686 1.079 1.00 89.75 128 ILE A O 1
ATOM 1035 N N . SER A 1 129 ? -5.107 -2.825 -0.377 1.00 89.06 129 SER A N 1
ATOM 1036 C CA . SER A 1 129 ? -5.673 -1.823 -1.295 1.00 89.06 129 SER A CA 1
ATOM 1037 C C . SER A 1 129 ? -6.960 -2.274 -2.001 1.00 89.06 129 SER A C 1
ATOM 1039 O O . SER A 1 129 ? -7.753 -1.430 -2.426 1.00 89.06 129 SER A O 1
ATOM 1041 N N . LEU A 1 130 ? -7.189 -3.585 -2.125 1.00 86.00 130 LEU A N 1
ATOM 1042 C CA . LEU A 1 130 ? -8.386 -4.169 -2.741 1.00 86.00 130 LEU A CA 1
ATOM 1043 C C . LEU A 1 130 ? -9.486 -4.461 -1.712 1.00 86.00 130 LEU A C 1
ATOM 1045 O O . LEU A 1 130 ? -10.672 -4.351 -2.039 1.00 86.00 130 LEU A O 1
ATOM 1049 N N . LEU A 1 131 ? -9.089 -4.793 -0.480 1.00 86.81 131 LEU A N 1
ATOM 1050 C CA . LEU A 1 131 ? -9.953 -5.254 0.603 1.00 86.81 131 LEU A CA 1
ATOM 1051 C C . LEU A 1 131 ? -10.059 -4.197 1.721 1.00 86.81 131 LEU A C 1
ATOM 1053 O O . LEU A 1 131 ? -9.157 -4.080 2.550 1.00 86.81 131 LEU A O 1
ATOM 1057 N N . PRO A 1 132 ? -11.165 -3.433 1.800 1.00 76.62 132 PRO A N 1
ATOM 1058 C CA . PRO A 1 132 ? -11.295 -2.295 2.720 1.00 76.62 132 PRO A CA 1
ATOM 1059 C C . PRO A 1 132 ? -11.338 -2.662 4.212 1.00 76.62 132 PRO A C 1
ATOM 1061 O O . PRO A 1 132 ? -11.177 -1.785 5.059 1.00 76.62 132 PRO A O 1
ATOM 1064 N N . GLN A 1 133 ? -11.563 -3.936 4.542 1.00 79.75 133 GLN A N 1
ATOM 1065 C CA . GLN A 1 133 ? -11.614 -4.453 5.914 1.00 79.75 133 GLN A CA 1
ATOM 1066 C C . GLN A 1 133 ? -10.762 -5.722 6.071 1.00 79.75 133 GLN A C 1
ATOM 1068 O O . GLN A 1 133 ? -11.172 -6.663 6.741 1.00 79.75 133 GLN A O 1
ATOM 1073 N N . ALA A 1 134 ? -9.596 -5.775 5.422 1.00 78.38 134 ALA A N 1
ATOM 1074 C CA . ALA A 1 134 ? -8.677 -6.896 5.591 1.00 78.38 134 ALA A CA 1
ATOM 1075 C C . ALA A 1 134 ? -7.938 -6.834 6.935 1.00 78.38 134 ALA A C 1
ATOM 1077 O O . ALA A 1 134 ? -7.414 -5.784 7.312 1.00 78.38 134 ALA A O 1
ATOM 1078 N N . ASP A 1 135 ? -7.835 -7.987 7.593 1.00 77.62 135 ASP A N 1
ATOM 1079 C CA . ASP A 1 135 ? -6.850 -8.255 8.637 1.00 77.62 135 ASP A CA 1
ATOM 1080 C C . ASP A 1 135 ? -5.801 -9.207 8.057 1.00 77.62 135 ASP A C 1
ATOM 1082 O O . ASP A 1 135 ? -6.099 -10.345 7.694 1.00 77.62 135 ASP A O 1
ATOM 1086 N N . CYS A 1 136 ? -4.568 -8.722 7.917 1.00 76.06 136 CYS A N 1
ATOM 1087 C CA . CYS A 1 136 ? -3.458 -9.522 7.415 1.00 76.06 136 CYS A CA 1
ATOM 1088 C C . CYS A 1 136 ? -2.668 -10.091 8.592 1.00 76.06 136 CYS A C 1
ATOM 1090 O O . CYS A 1 136 ? -2.156 -9.338 9.419 1.00 76.06 136 CYS A O 1
ATOM 1092 N N . VAL A 1 137 ? -2.530 -11.414 8.637 1.00 72.44 137 VAL A N 1
ATOM 1093 C CA . VAL A 1 137 ? -1.635 -12.108 9.566 1.00 72.44 137 VAL A CA 1
ATOM 1094 C C . VAL A 1 137 ? -0.503 -12.707 8.745 1.00 72.44 137 VAL A C 1
ATOM 1096 O O . VAL A 1 137 ? -0.744 -13.487 7.826 1.00 72.44 137 VAL A O 1
ATOM 1099 N N . VAL A 1 138 ? 0.726 -12.312 9.062 1.00 71.81 138 VAL A N 1
ATOM 1100 C CA . VAL A 1 138 ? 1.950 -12.796 8.414 1.00 71.81 138 VAL A CA 1
ATOM 1101 C C . VAL A 1 138 ? 2.819 -13.427 9.501 1.00 71.81 138 VAL A C 1
ATOM 1103 O O . VAL A 1 138 ? 2.839 -12.920 10.624 1.00 71.81 138 VAL A O 1
ATOM 1106 N N . LYS A 1 139 ? 3.473 -14.550 9.194 1.00 62.22 139 LYS A N 1
ATOM 1107 C CA . LYS A 1 139 ? 4.357 -15.282 10.109 1.00 62.22 139 LYS A CA 1
ATOM 1108 C C . LYS A 1 139 ? 5.818 -15.084 9.732 1.00 62.22 139 LYS A C 1
ATOM 1110 O O . LYS A 1 139 ? 6.078 -14.962 8.516 1.00 62.22 139 LYS A O 1
#

Organism: NCBI:txid175631

Foldseek 3Di:
DDDPDDDDPDDDDDDDDDDPPDPPVVVVVVVVVVVLLVVLVVVLVVCVVVCVVVCCVVLVVVLVVDDDDPVSLLVSLQSLLVSLLVSVVSCVVSVNDDDDDDPLVVLADPPDDDDDPDPDPNVVSVSSNSHSNDDDDDD

Sequence (139 aa):
MAALVCKPRSSYDFGGVWPAVSSSLAAMKRRLNWLWRLFATGLSFTLFGLGGLLLPFYALPWLLATPKGIKRECKARWIVHINFRFFMNMMRALGILHYYVEDIDRLRQPGQLVLANHPSLIDVVLLISLLPQADCVVK